Protein AF-A0A498SJW7-F1 (afdb_monomer)

Radius of gyration: 26.34 Å; Cα contacts (8 Å, |Δi|>4): 64; chains: 1; bounding box: 47×48×62 Å

InterPro domains:
  IPR003582 ShKT domain [PF01549] (86-123)
  IPR003582 ShKT domain [PS51670] (87-123)
  IPR003582 ShKT domain [SM00254] (86-123)

Secondary structure (DSSP, 8-state):
---------PPP------SS----HHHHHHHHHHHHHHHHHHHHHHHHHHHHHHHHHHHTTS---S------------EE---TT--EESSTTHHHHHHH-TTHHHHSHHHHHHH-TTTTT--

Solvent-accessible surface area (backbone atoms only — not comparable to full-atom values): 7928 Å² total; per-residue (Å²): 141,82,86,81,86,84,80,90,76,88,76,83,90,73,95,70,88,72,95,78,81,78,76,60,79,84,48,51,61,61,53,50,52,55,50,48,56,58,51,49,57,53,51,53,55,50,52,52,52,50,52,55,51,52,52,51,60,65,62,59,77,68,81,86,91,72,80,80,77,74,71,84,68,80,68,74,50,67,52,53,85,82,47,94,87,54,58,44,11,60,45,88,54,35,64,56,48,44,73,76,35,71,64,46,49,72,75,41,44,70,62,31,52,74,36,17,17,41,69,62,65,71,108

Sequence (123 aa):
MIIVFLYFQEPITKYYNWDGFILDERQLIPTATETWAGIRVVADAVIERAHRKIARINGTNRISKIPARRDTVKQQYRFGNGSTGSCYDLRHACKRWVQEKESICQTVPIFMREQCAYSCGHC

Structure (mmCIF, N/CA/C/O backbone):
data_AF-A0A498SJW7-F1
#
_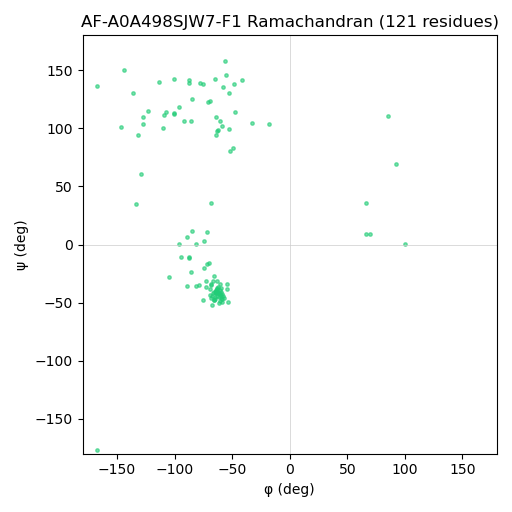entry.id   AF-A0A498SJW7-F1
#
loop_
_atom_site.group_PDB
_atom_site.id
_atom_site.type_symbol
_atom_site.label_atom_id
_atom_site.label_alt_id
_atom_site.label_comp_id
_atom_site.label_asym_id
_atom_site.label_entity_id
_atom_site.label_seq_id
_atom_site.pdbx_PDB_ins_code
_atom_site.Cartn_x
_atom_site.Cartn_y
_atom_site.Cartn_z
_atom_site.occupancy
_atom_site.B_iso_or_equiv
_atom_site.auth_seq_id
_atom_site.auth_comp_id
_atom_site.auth_asym_id
_atom_site.auth_atom_id
_atom_site.pdbx_PDB_model_num
ATOM 1 N N . MET A 1 1 ? -12.670 4.388 -28.599 1.00 44.62 1 MET A N 1
ATOM 2 C CA . MET A 1 1 ? -12.484 2.940 -28.381 1.00 44.62 1 MET A CA 1
ATOM 3 C C . MET A 1 1 ? -11.312 2.516 -29.242 1.00 44.62 1 MET A C 1
ATOM 5 O O . MET A 1 1 ? -11.459 2.498 -30.454 1.00 44.62 1 MET A O 1
ATOM 9 N N . ILE A 1 2 ? -10.135 2.315 -28.653 1.00 34.88 2 ILE A N 1
ATOM 10 C CA . ILE A 1 2 ? -8.959 1.845 -29.391 1.00 34.88 2 ILE A CA 1
ATOM 11 C C . ILE A 1 2 ? -8.442 0.632 -28.631 1.00 34.88 2 ILE A C 1
ATOM 13 O O . ILE A 1 2 ? -7.982 0.750 -27.499 1.00 34.88 2 ILE A O 1
ATOM 17 N N . ILE A 1 3 ? -8.619 -0.533 -29.244 1.00 48.44 3 ILE A N 1
ATOM 18 C CA . ILE A 1 3 ? -8.016 -1.789 -28.814 1.00 48.44 3 ILE A CA 1
ATOM 19 C C . ILE A 1 3 ? -6.629 -1.815 -29.450 1.00 48.44 3 ILE A C 1
ATOM 21 O O . ILE A 1 3 ? -6.515 -1.662 -30.665 1.00 48.44 3 ILE A O 1
ATOM 25 N N . VAL A 1 4 ? -5.585 -1.988 -28.643 1.00 39.25 4 VAL A N 1
ATOM 26 C CA . VAL A 1 4 ? -4.221 -2.170 -29.147 1.00 39.25 4 VAL A CA 1
ATOM 27 C C . VAL A 1 4 ? -3.897 -3.658 -29.089 1.00 39.25 4 VAL A C 1
ATOM 29 O O . VAL A 1 4 ? -3.808 -4.241 -28.011 1.00 39.25 4 VAL A O 1
ATOM 32 N N . PHE A 1 5 ? -3.760 -4.271 -30.264 1.00 49.28 5 PHE A N 1
ATOM 33 C CA . PHE A 1 5 ? -3.224 -5.619 -30.414 1.00 49.28 5 PHE A CA 1
ATOM 34 C C . PHE A 1 5 ? -1.721 -5.598 -30.115 1.00 49.28 5 PHE A C 1
ATOM 36 O O . PHE A 1 5 ? -0.967 -4.875 -30.763 1.00 49.28 5 PHE A O 1
ATOM 43 N N . LEU A 1 6 ? -1.292 -6.400 -29.141 1.00 51.09 6 LEU A N 1
ATOM 44 C CA . LEU A 1 6 ? 0.117 -6.649 -28.843 1.00 51.09 6 LEU A CA 1
ATOM 45 C C . LEU A 1 6 ? 0.571 -7.880 -29.630 1.00 51.09 6 LEU A C 1
ATOM 47 O O . LEU A 1 6 ? 0.207 -9.002 -29.289 1.00 51.09 6 LEU A O 1
ATOM 51 N N . TYR A 1 7 ? 1.364 -7.665 -30.679 1.00 58.22 7 TYR A N 1
ATOM 52 C CA . TYR A 1 7 ? 2.138 -8.727 -31.319 1.00 58.22 7 TYR A CA 1
ATOM 53 C C . TYR A 1 7 ? 3.557 -8.706 -30.750 1.00 58.22 7 TYR A C 1
ATOM 55 O O . TYR A 1 7 ? 4.261 -7.702 -30.850 1.00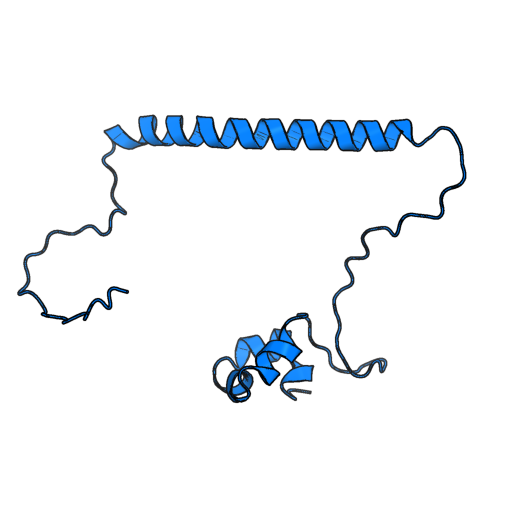 58.22 7 TYR A O 1
ATOM 63 N N . PHE A 1 8 ? 3.947 -9.809 -30.112 1.00 47.28 8 PHE A N 1
ATOM 64 C CA . PHE A 1 8 ? 5.274 -10.001 -29.538 1.00 47.28 8 PHE A CA 1
ATOM 65 C C . PHE A 1 8 ? 6.203 -10.538 -30.630 1.00 47.28 8 PHE A C 1
ATOM 67 O O . PHE A 1 8 ? 6.080 -11.692 -31.034 1.00 47.28 8 PHE A O 1
ATOM 74 N N . GLN A 1 9 ? 7.098 -9.691 -31.135 1.00 57.69 9 GLN A N 1
ATOM 75 C CA . GLN A 1 9 ? 8.164 -10.101 -32.044 1.00 57.69 9 GLN A CA 1
ATOM 76 C C . GLN A 1 9 ? 9.487 -10.001 -31.282 1.00 57.69 9 GLN A C 1
ATOM 78 O O . GLN A 1 9 ? 9.912 -8.900 -30.934 1.00 57.69 9 GLN A O 1
ATOM 83 N N . GLU A 1 10 ? 10.121 -11.138 -30.996 1.00 59.94 10 GLU A N 1
ATOM 84 C CA . GLU A 1 10 ? 11.416 -11.184 -30.309 1.00 59.94 10 GLU A CA 1
ATOM 85 C C . GLU A 1 10 ? 12.532 -10.635 -31.212 1.00 59.94 10 GLU A C 1
ATOM 87 O O . GLU A 1 10 ? 12.731 -11.146 -32.320 1.00 59.94 10 GLU A O 1
ATOM 92 N N . PRO A 1 11 ? 13.286 -9.608 -30.777 1.00 53.50 11 PRO A N 1
ATOM 93 C CA . PRO A 1 11 ? 14.430 -9.134 -31.528 1.00 53.50 11 PRO A CA 1
ATOM 94 C C . PRO A 1 11 ? 15.708 -9.897 -31.161 1.00 53.50 11 PRO A C 1
ATOM 96 O O . PRO A 1 11 ? 16.027 -10.153 -30.001 1.00 53.50 11 PRO A O 1
ATOM 99 N N . ILE A 1 12 ? 16.469 -10.191 -32.212 1.00 57.94 12 ILE A N 1
ATOM 100 C CA . ILE A 1 12 ? 17.834 -10.715 -32.208 1.00 57.94 12 ILE A CA 1
ATOM 101 C C . ILE A 1 12 ? 18.728 -9.826 -31.328 1.00 57.94 12 ILE A C 1
ATOM 103 O O . ILE A 1 12 ? 18.748 -8.601 -31.454 1.00 57.94 12 ILE A O 1
ATOM 107 N N . THR A 1 13 ? 19.476 -10.468 -30.437 1.00 51.75 13 THR A N 1
ATOM 108 C CA . THR A 1 13 ? 20.335 -9.882 -29.401 1.00 51.75 13 THR A CA 1
ATOM 109 C C . THR A 1 13 ? 21.253 -8.755 -29.899 1.00 51.75 13 THR A C 1
ATOM 111 O O . THR A 1 13 ? 22.231 -9.007 -30.607 1.00 51.75 13 THR A O 1
ATOM 114 N N . LYS A 1 14 ? 21.026 -7.526 -29.417 1.00 45.44 14 LYS A N 1
ATOM 115 C CA . LYS A 1 14 ? 22.081 -6.519 -29.217 1.00 45.44 14 LYS A CA 1
ATOM 116 C C . LYS A 1 14 ? 22.000 -6.005 -27.784 1.00 45.44 14 LYS A C 1
ATOM 118 O O . LYS A 1 14 ? 21.111 -5.238 -27.435 1.00 45.44 14 LYS A O 1
ATOM 123 N N . TYR A 1 15 ? 22.925 -6.487 -26.962 1.00 52.75 15 TYR A N 1
ATOM 124 C CA . TYR A 1 15 ? 23.112 -6.090 -25.573 1.00 52.75 15 TYR A CA 1
ATOM 125 C C . TYR A 1 15 ? 23.387 -4.581 -25.462 1.00 52.75 15 TYR A C 1
ATOM 127 O O . TYR A 1 15 ? 24.515 -4.137 -25.659 1.00 52.75 15 TYR A O 1
ATOM 135 N N . TYR A 1 16 ? 22.362 -3.820 -25.084 1.00 52.06 16 TYR A N 1
ATOM 136 C CA . TY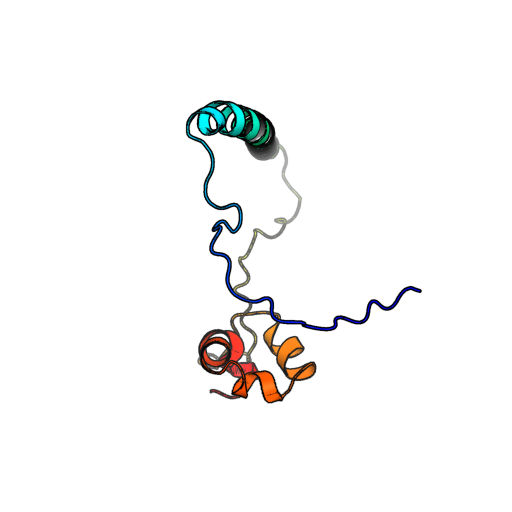R A 1 16 ? 22.488 -2.554 -24.368 1.00 52.06 16 TYR A CA 1
ATOM 137 C C . TYR A 1 16 ? 21.501 -2.618 -23.198 1.00 52.06 16 TYR A C 1
ATOM 139 O O . TYR A 1 16 ? 20.314 -2.351 -23.359 1.00 52.06 16 TYR A O 1
ATOM 147 N N . ASN A 1 17 ? 21.997 -3.040 -22.030 1.00 53.03 17 ASN A N 1
ATOM 148 C CA . ASN A 1 17 ? 21.348 -2.786 -20.736 1.00 53.03 17 ASN A CA 1
ATOM 149 C C . ASN A 1 17 ? 21.002 -1.274 -20.687 1.00 53.03 17 ASN A C 1
ATOM 151 O O . ASN A 1 17 ? 21.770 -0.479 -21.226 1.00 53.03 17 ASN A O 1
ATOM 155 N N . TRP A 1 18 ? 19.846 -0.806 -20.202 1.00 54.50 18 TRP A N 1
ATOM 156 C CA . TRP A 1 18 ? 19.441 -0.769 -18.794 1.00 54.50 18 TRP A CA 1
ATOM 157 C C . TRP A 1 18 ? 17.937 -0.462 -18.650 1.00 54.50 18 TRP A C 1
ATOM 159 O O . TRP A 1 18 ? 17.447 0.499 -19.239 1.00 54.50 18 TRP A O 1
ATOM 169 N N . ASP A 1 19 ? 17.247 -1.184 -17.767 1.00 56.72 19 ASP A N 1
ATOM 170 C CA . ASP A 1 19 ? 15.858 -0.957 -17.319 1.00 56.72 19 ASP A CA 1
ATOM 171 C C . ASP A 1 19 ? 15.677 0.327 -16.464 1.00 56.72 19 ASP A C 1
ATOM 173 O O . ASP A 1 19 ? 14.919 0.351 -15.499 1.00 56.72 19 ASP A O 1
ATOM 177 N N . GLY A 1 20 ? 16.410 1.410 -16.751 1.00 59.44 20 GLY A N 1
ATOM 178 C CA . GLY A 1 20 ? 16.288 2.683 -16.022 1.00 59.44 20 GLY A CA 1
ATOM 179 C C . GLY A 1 20 ? 16.811 2.680 -14.575 1.00 59.44 20 GLY A C 1
ATOM 180 O O . GLY A 1 20 ? 16.608 3.654 -13.858 1.00 59.44 20 GLY A O 1
ATOM 181 N N . PHE A 1 21 ? 17.498 1.618 -14.138 1.00 60.59 21 PHE A N 1
ATOM 182 C CA . PHE A 1 21 ? 18.057 1.504 -12.780 1.00 60.59 21 PHE A CA 1
ATOM 183 C C . PHE A 1 21 ? 19.465 2.097 -12.606 1.00 60.59 21 PHE A C 1
ATOM 185 O O . PHE A 1 21 ? 19.918 2.229 -11.470 1.00 60.59 21 PHE A O 1
ATOM 192 N N . ILE A 1 22 ? 20.169 2.451 -13.688 1.00 66.75 22 ILE A N 1
ATOM 193 C CA . ILE A 1 22 ? 21.496 3.081 -13.600 1.00 66.75 22 ILE A CA 1
ATOM 194 C C . ILE A 1 22 ? 21.409 4.551 -13.984 1.00 66.75 22 ILE A C 1
ATOM 196 O O . ILE A 1 22 ? 21.140 4.890 -15.134 1.00 66.75 22 ILE A O 1
ATOM 200 N N . LEU A 1 23 ? 21.664 5.400 -12.990 1.00 64.88 23 LEU A N 1
ATOM 201 C CA . LEU A 1 23 ? 21.763 6.848 -13.113 1.00 64.88 23 LEU A CA 1
ATOM 202 C C . LEU A 1 23 ? 23.245 7.261 -13.164 1.00 64.88 23 LEU A C 1
ATOM 204 O O . LEU A 1 23 ? 24.072 6.675 -12.465 1.00 64.88 23 LEU A O 1
ATOM 208 N N . ASP A 1 24 ? 23.579 8.265 -13.976 1.00 70.88 24 ASP A N 1
ATOM 209 C CA . ASP A 1 24 ? 24.929 8.846 -14.026 1.00 70.88 24 ASP A CA 1
ATOM 210 C C . ASP A 1 24 ? 25.270 9.535 -12.689 1.00 70.88 24 ASP A C 1
ATOM 212 O O . ASP A 1 24 ? 24.417 10.184 -12.079 1.00 70.88 24 ASP A O 1
ATOM 216 N N . GLU A 1 25 ? 26.522 9.431 -12.234 1.00 76.19 25 GLU A N 1
ATOM 217 C CA . GLU A 1 25 ? 26.985 9.999 -10.958 1.00 76.19 25 GLU A CA 1
ATOM 218 C C . GLU A 1 25 ? 26.689 11.506 -10.840 1.00 76.19 25 GLU A C 1
ATOM 220 O O . GLU A 1 25 ? 26.332 12.004 -9.770 1.00 76.19 25 GLU A O 1
ATOM 225 N N . ARG A 1 26 ? 26.735 12.241 -11.959 1.00 78.62 26 ARG A N 1
ATOM 226 C CA . ARG A 1 26 ? 26.467 13.689 -12.009 1.00 78.62 26 ARG A CA 1
ATOM 227 C C . ARG A 1 26 ? 24.994 14.038 -11.809 1.00 78.62 26 ARG A C 1
ATOM 229 O O . ARG A 1 26 ? 24.671 15.193 -11.537 1.00 78.62 26 ARG A O 1
ATOM 236 N N . GLN A 1 27 ? 24.102 13.063 -11.954 1.00 78.81 27 GLN A N 1
ATOM 237 C CA . GLN A 1 27 ? 22.659 13.241 -11.820 1.00 78.81 27 GLN A CA 1
ATOM 238 C C . GLN A 1 27 ? 22.155 12.915 -10.406 1.00 78.81 27 GLN A C 1
ATOM 240 O O . GLN A 1 27 ? 21.044 13.298 -10.054 1.00 78.81 27 GLN A O 1
ATOM 245 N N . LEU A 1 28 ? 22.980 12.310 -9.546 1.00 82.75 28 LEU A N 1
ATOM 246 C CA . LEU A 1 28 ? 22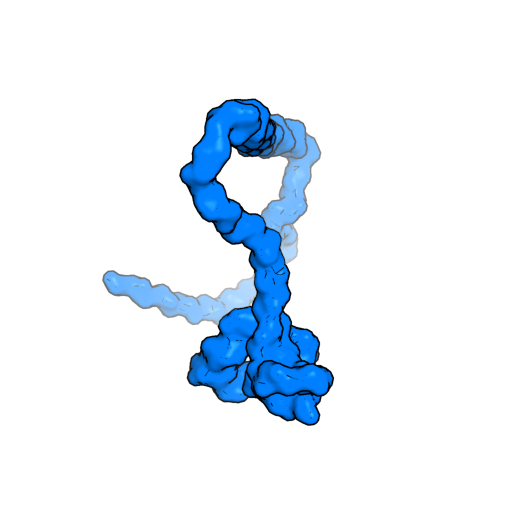.584 11.957 -8.179 1.00 82.75 28 LEU A CA 1
ATOM 247 C C . LEU A 1 28 ? 22.200 13.184 -7.342 1.00 82.75 28 LEU A C 1
ATOM 249 O O . LEU A 1 28 ? 21.129 13.218 -6.740 1.00 82.75 28 LEU A O 1
ATOM 253 N N . ILE A 1 29 ? 23.050 14.212 -7.322 1.00 91.81 29 ILE A N 1
ATOM 254 C CA . ILE A 1 29 ? 22.825 15.431 -6.532 1.00 91.81 29 ILE A CA 1
ATOM 255 C C . ILE A 1 29 ? 21.611 16.250 -7.009 1.00 91.81 29 ILE A C 1
ATOM 257 O O . ILE A 1 29 ? 20.793 16.613 -6.156 1.00 91.81 29 ILE A O 1
ATOM 261 N N . PRO A 1 30 ? 21.423 16.546 -8.314 1.00 87.62 30 PRO A N 1
ATOM 262 C CA . PRO A 1 30 ? 20.232 17.272 -8.760 1.00 87.62 30 PRO A CA 1
ATOM 263 C C . PRO A 1 30 ? 18.939 16.481 -8.510 1.00 87.62 30 PRO A C 1
ATOM 265 O O . PRO A 1 30 ? 17.975 17.059 -8.010 1.00 87.62 30 PRO A O 1
ATOM 268 N N . THR A 1 31 ? 18.928 15.161 -8.728 1.00 88.69 31 THR A N 1
ATOM 269 C CA . THR A 1 31 ? 17.759 14.314 -8.427 1.00 88.69 31 THR A CA 1
ATOM 270 C C . THR A 1 31 ? 17.464 14.248 -6.928 1.00 88.69 31 THR A C 1
ATOM 272 O O . THR A 1 31 ? 16.306 14.342 -6.512 1.00 88.69 31 THR A O 1
ATOM 275 N N . ALA A 1 32 ? 18.498 14.146 -6.088 1.00 91.94 32 ALA A N 1
ATOM 276 C CA . ALA A 1 32 ? 18.337 14.195 -4.637 1.00 91.94 32 ALA A CA 1
ATOM 277 C C . ALA A 1 32 ? 17.792 15.555 -4.174 1.00 91.94 32 ALA A C 1
ATOM 279 O O . ALA A 1 32 ? 16.930 15.603 -3.300 1.00 91.94 32 ALA A O 1
ATOM 280 N N . THR A 1 33 ? 18.248 16.653 -4.783 1.00 94.75 33 THR A N 1
ATOM 281 C CA . THR A 1 33 ? 17.787 18.015 -4.470 1.00 94.75 33 THR A CA 1
ATOM 282 C C . THR A 1 33 ? 16.313 18.205 -4.823 1.00 94.75 33 THR A C 1
ATOM 284 O O . THR A 1 33 ? 15.546 18.724 -4.012 1.00 94.75 33 THR A O 1
ATOM 287 N N . GLU A 1 34 ? 15.900 17.736 -6.001 1.00 94.62 34 GLU A N 1
ATOM 288 C CA . GLU A 1 34 ? 14.499 17.746 -6.429 1.00 94.62 34 GLU A CA 1
ATOM 289 C C . GLU A 1 34 ? 13.619 16.921 -5.477 1.00 94.62 34 GLU A C 1
ATOM 291 O O . GLU A 1 34 ? 12.608 17.404 -4.960 1.00 94.62 34 GLU A O 1
ATOM 296 N N . THR A 1 35 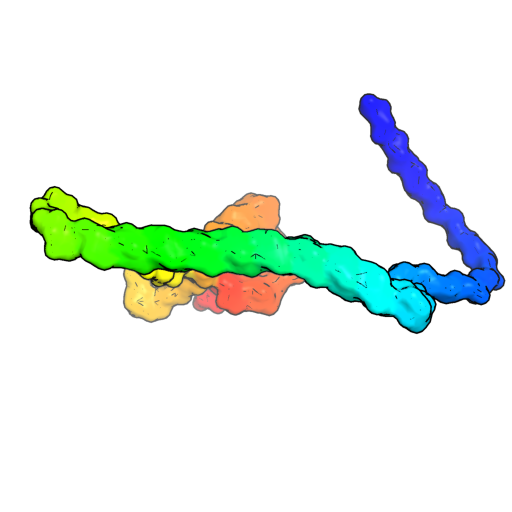? 14.055 15.699 -5.164 1.00 94.44 35 THR A N 1
ATOM 297 C CA . THR A 1 35 ? 13.343 14.796 -4.251 1.00 94.44 35 THR A CA 1
ATOM 298 C C . THR A 1 35 ? 13.223 15.405 -2.853 1.00 94.44 35 THR A C 1
ATOM 300 O O . THR A 1 35 ? 12.161 15.348 -2.227 1.00 94.44 35 THR A O 1
ATOM 303 N N . TRP A 1 36 ? 14.292 16.036 -2.362 1.00 95.31 36 TRP A N 1
ATOM 304 C CA . TRP A 1 36 ? 14.312 16.685 -1.056 1.00 95.31 36 TRP A CA 1
ATOM 305 C C . TRP A 1 36 ? 13.321 17.847 -0.971 1.00 95.31 36 TRP A C 1
ATOM 307 O O . TRP A 1 36 ? 12.644 17.996 0.048 1.00 95.31 36 TRP A O 1
ATOM 317 N N . ALA A 1 37 ? 13.169 18.628 -2.044 1.00 95.06 37 ALA A N 1
ATOM 318 C CA . ALA A 1 37 ? 12.166 19.686 -2.097 1.00 95.06 37 ALA A CA 1
ATOM 319 C C . ALA A 1 37 ? 10.740 19.125 -1.943 1.00 95.06 37 ALA A C 1
ATOM 321 O O . ALA A 1 37 ? 9.952 19.663 -1.164 1.00 95.06 37 ALA A O 1
ATOM 322 N N . GLY A 1 38 ? 10.429 18.007 -2.607 1.00 94.12 38 GLY A N 1
ATOM 323 C CA . GLY A 1 38 ? 9.136 17.331 -2.469 1.00 94.12 38 GLY A CA 1
ATOM 324 C C . GLY A 1 38 ? 8.891 16.777 -1.060 1.00 94.12 38 GLY A C 1
ATOM 325 O O . GLY A 1 38 ? 7.832 17.007 -0.471 1.00 94.12 38 GLY A O 1
ATOM 326 N N . ILE A 1 39 ? 9.883 16.091 -0.483 1.00 96.81 39 ILE A N 1
ATOM 327 C CA . ILE A 1 39 ? 9.790 15.515 0.870 1.00 96.81 39 ILE A CA 1
ATOM 328 C C . ILE A 1 39 ? 9.593 16.608 1.921 1.00 96.81 39 ILE A C 1
ATOM 330 O O . ILE A 1 39 ? 8.773 16.444 2.827 1.00 96.81 39 ILE A O 1
ATOM 334 N N . ARG A 1 40 ? 10.303 17.734 1.792 1.00 96.06 40 ARG A N 1
ATOM 335 C CA . ARG A 1 40 ? 10.214 18.858 2.728 1.00 96.06 40 ARG A CA 1
ATOM 336 C C . ARG A 1 40 ? 8.786 19.387 2.862 1.00 96.06 40 ARG A C 1
ATOM 338 O O . ARG A 1 40 ? 8.303 19.536 3.979 1.00 96.06 40 ARG A O 1
ATOM 345 N N . VAL A 1 41 ? 8.081 19.578 1.746 1.00 96.62 41 VAL A N 1
ATOM 346 C CA . VAL A 1 41 ? 6.686 20.060 1.744 1.00 96.62 41 VAL A CA 1
ATOM 347 C C . VAL A 1 41 ? 5.766 19.119 2.526 1.00 96.62 41 VAL A C 1
ATOM 349 O O . VAL A 1 41 ? 4.920 19.559 3.306 1.00 96.62 41 VAL A O 1
ATOM 352 N N . VAL A 1 42 ? 5.937 17.808 2.341 1.00 96.31 42 VAL A N 1
ATOM 353 C CA . VAL A 1 42 ? 5.134 16.803 3.048 1.00 96.31 42 VAL A CA 1
ATOM 354 C C . VAL A 1 42 ? 5.479 16.781 4.536 1.00 96.31 42 VAL A C 1
ATOM 356 O O . VAL A 1 42 ? 4.574 16.735 5.371 1.00 96.31 42 VAL A O 1
ATOM 359 N N . ALA A 1 43 ? 6.768 16.832 4.876 1.00 96.44 43 ALA A N 1
ATOM 360 C CA . ALA A 1 43 ? 7.233 16.848 6.258 1.00 96.44 43 ALA A CA 1
ATOM 361 C C . ALA A 1 43 ? 6.668 18.053 7.025 1.00 96.44 43 ALA A C 1
ATOM 363 O O . ALA A 1 43 ? 6.086 17.870 8.098 1.00 96.44 43 ALA A O 1
ATOM 364 N N . ASP A 1 44 ? 6.738 19.249 6.437 1.00 96.44 44 ASP A N 1
ATOM 365 C CA . ASP A 1 44 ? 6.194 20.478 7.021 1.00 96.44 44 ASP A CA 1
ATOM 366 C C . ASP A 1 44 ? 4.676 20.349 7.256 1.00 96.44 44 ASP A C 1
ATOM 368 O O . ASP A 1 44 ? 4.181 20.584 8.364 1.00 96.44 44 ASP A O 1
ATOM 372 N N . ALA A 1 45 ? 3.925 19.845 6.269 1.00 94.94 45 ALA A N 1
ATOM 373 C CA . ALA A 1 45 ? 2.480 19.636 6.395 1.00 94.94 45 ALA A CA 1
ATOM 374 C C . ALA A 1 45 ? 2.099 18.627 7.503 1.00 94.94 45 ALA A C 1
ATOM 376 O O . ALA A 1 45 ? 1.084 18.799 8.198 1.00 94.94 45 ALA A O 1
ATOM 377 N N . VAL A 1 46 ? 2.895 17.567 7.686 1.00 96.25 46 VAL A N 1
ATOM 378 C CA . VAL A 1 46 ? 2.698 16.564 8.746 1.00 96.25 46 VAL A CA 1
ATOM 379 C C . VAL A 1 46 ? 2.970 17.165 10.123 1.00 96.25 46 VAL A C 1
ATOM 381 O O . VAL A 1 46 ? 2.147 16.989 11.029 1.00 96.25 46 VAL A O 1
ATOM 384 N N . ILE A 1 47 ? 4.074 17.902 10.274 1.00 95.75 47 ILE A N 1
ATOM 385 C CA . ILE A 1 47 ? 4.451 18.580 11.522 1.00 95.75 47 ILE A CA 1
ATOM 386 C C . ILE A 1 47 ? 3.355 19.566 11.934 1.00 95.75 47 ILE A C 1
ATOM 388 O O . ILE A 1 47 ? 2.840 19.499 13.054 1.00 95.75 47 ILE A O 1
ATOM 392 N N . GLU A 1 48 ? 2.892 20.416 11.018 1.00 93.88 48 GLU A N 1
ATOM 393 C CA . GLU A 1 48 ? 1.800 21.344 11.308 1.00 93.88 48 GLU A CA 1
ATOM 394 C C . GLU A 1 48 ? 0.507 20.630 11.720 1.00 93.88 48 GLU A C 1
ATOM 396 O O . GLU A 1 48 ? -0.205 21.058 12.635 1.00 93.88 48 GLU A O 1
ATOM 401 N N . ARG A 1 49 ? 0.166 19.523 11.049 1.00 91.44 49 ARG A N 1
ATOM 402 C CA . ARG A 1 49 ? -1.014 18.726 11.400 1.00 91.44 49 ARG A CA 1
ATOM 403 C C . ARG A 1 49 ? -0.885 18.137 12.804 1.00 91.44 49 ARG A C 1
ATOM 405 O O . ARG A 1 49 ? -1.888 18.093 13.523 1.00 91.44 49 ARG A O 1
ATOM 412 N N . ALA A 1 50 ? 0.313 17.715 13.201 1.00 92.31 50 ALA A N 1
ATOM 413 C CA . ALA A 1 50 ? 0.590 17.224 14.543 1.00 92.31 50 ALA A CA 1
ATOM 414 C C . ALA A 1 50 ? 0.431 18.336 15.592 1.00 92.31 50 ALA A C 1
ATOM 416 O O . ALA A 1 50 ? -0.313 18.146 16.557 1.00 92.31 50 ALA A O 1
ATOM 417 N N . HIS A 1 51 ? 1.003 19.523 15.364 1.00 92.38 51 HIS A N 1
ATOM 418 C CA . HIS A 1 51 ? 0.826 20.674 16.257 1.00 92.38 51 HIS A CA 1
ATOM 419 C C . HIS A 1 51 ? -0.645 21.080 16.398 1.00 92.38 51 HIS A C 1
ATOM 421 O O . HIS A 1 51 ? -1.130 21.253 17.517 1.00 92.38 51 HIS A O 1
ATOM 427 N N . ARG A 1 52 ? -1.401 21.138 15.292 1.00 86.94 52 ARG A N 1
ATOM 428 C CA . ARG A 1 52 ? -2.852 21.405 15.321 1.00 86.94 52 ARG A CA 1
ATOM 429 C C . ARG A 1 52 ? -3.621 20.355 16.126 1.00 86.94 52 ARG A C 1
ATOM 431 O O . ARG A 1 52 ? -4.582 20.692 16.815 1.00 86.94 52 ARG A O 1
ATOM 438 N N . LYS A 1 53 ? -3.221 19.081 16.056 1.00 88.88 53 LYS A N 1
ATOM 439 C CA . LYS A 1 53 ? -3.835 17.999 16.841 1.00 88.88 53 LYS A CA 1
ATOM 440 C C . LYS A 1 53 ? -3.554 18.168 18.337 1.00 88.88 53 LYS A C 1
ATOM 442 O O . LYS A 1 53 ? -4.488 18.059 19.123 1.00 88.88 53 LYS A O 1
ATOM 447 N N . ILE A 1 54 ? -2.314 18.485 18.714 1.00 84.25 54 ILE A N 1
ATOM 448 C CA . ILE A 1 54 ? -1.921 18.741 20.110 1.00 84.25 54 ILE A CA 1
ATOM 449 C C . ILE A 1 54 ? -2.654 19.971 20.665 1.00 84.25 54 ILE A C 1
ATOM 451 O O . ILE A 1 54 ? -3.228 19.906 21.747 1.00 84.25 54 ILE A O 1
ATOM 455 N N . ALA A 1 55 ? -2.732 21.063 19.898 1.00 80.81 55 ALA A N 1
ATOM 456 C CA . ALA A 1 55 ? -3.466 22.266 20.294 1.00 80.81 55 ALA A CA 1
AT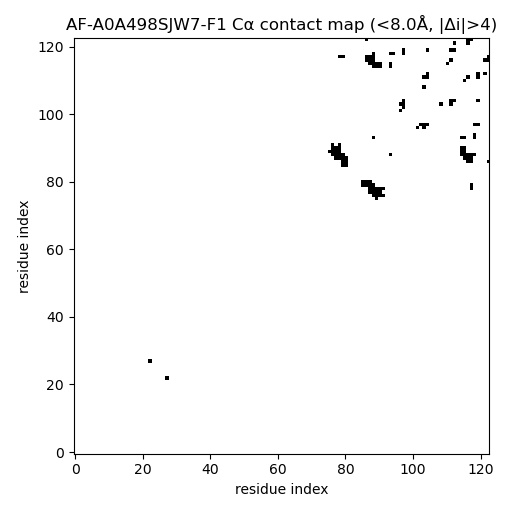OM 457 C C . ALA A 1 55 ? -4.963 21.991 20.522 1.00 80.81 55 ALA A C 1
ATOM 459 O O . ALA A 1 55 ? -5.543 22.485 21.486 1.00 80.81 55 ALA A O 1
ATOM 460 N N . ARG A 1 56 ? -5.585 21.152 19.681 1.00 74.06 56 ARG A N 1
ATOM 461 C CA . ARG A 1 56 ? -6.978 20.714 19.875 1.00 74.06 56 ARG A CA 1
ATOM 462 C C . ARG A 1 56 ? -7.158 19.895 21.152 1.00 74.06 56 ARG A C 1
ATOM 464 O O . ARG A 1 56 ? -8.132 20.125 21.853 1.00 74.06 56 ARG A O 1
ATOM 471 N N . ILE A 1 57 ? -6.228 18.992 21.465 1.00 75.56 57 ILE A N 1
ATOM 472 C CA . ILE A 1 57 ? -6.262 18.185 22.697 1.00 75.56 57 ILE A CA 1
ATOM 473 C C . ILE A 1 57 ? -6.128 19.082 23.941 1.00 75.56 57 ILE A C 1
ATOM 475 O O . ILE A 1 57 ? -6.866 18.916 24.910 1.00 75.56 57 ILE A O 1
ATOM 479 N N . ASN A 1 58 ? -5.249 20.085 23.895 1.00 69.81 58 ASN A N 1
ATOM 480 C CA . ASN A 1 58 ? -5.054 21.016 25.009 1.00 69.81 58 ASN A CA 1
ATOM 481 C C . ASN A 1 58 ? -6.229 22.002 25.174 1.00 69.81 58 ASN A C 1
ATOM 483 O O . ASN A 1 58 ? -6.553 22.388 26.296 1.00 69.81 58 ASN A O 1
ATOM 487 N N . GLY A 1 59 ? -6.900 22.381 24.079 1.00 59.81 59 GLY A N 1
ATOM 488 C CA . GLY A 1 59 ? -8.080 23.255 24.089 1.00 59.81 59 GLY A CA 1
ATOM 489 C C . GLY A 1 59 ? -9.371 22.583 24.576 1.00 59.81 59 GLY A C 1
ATOM 490 O O . GLY A 1 59 ? -10.281 23.273 25.025 1.00 59.81 59 GLY A O 1
ATOM 491 N N . THR A 1 60 ? -9.452 21.249 24.548 1.00 59.06 60 THR A N 1
ATOM 492 C CA . THR A 1 60 ? -10.625 20.485 25.016 1.00 59.06 60 THR A CA 1
ATOM 493 C C . THR A 1 60 ? -10.688 20.267 26.533 1.00 59.06 60 THR A C 1
ATOM 495 O O . THR A 1 60 ? -11.646 19.674 27.015 1.00 59.06 60 THR A O 1
ATOM 498 N N . ASN A 1 61 ? -9.721 20.776 27.308 1.00 58.91 61 ASN A N 1
ATOM 499 C CA . ASN A 1 61 ? -9.713 20.663 28.775 1.00 58.91 61 ASN A CA 1
ATOM 500 C C . ASN A 1 61 ? -10.529 21.745 29.515 1.00 58.91 61 ASN A C 1
ATOM 502 O O . ASN A 1 61 ? -10.440 21.852 30.738 1.00 58.91 61 ASN A O 1
ATOM 506 N N . ARG A 1 62 ? -11.358 22.539 28.822 1.00 58.47 62 ARG A N 1
ATOM 507 C CA . ARG A 1 62 ? -12.368 23.390 29.470 1.00 58.47 62 ARG A CA 1
ATOM 508 C C . ARG A 1 62 ? -13.762 23.062 28.931 1.00 58.47 62 ARG A C 1
ATOM 510 O O . ARG A 1 62 ? -14.066 23.337 27.779 1.00 58.47 62 ARG A O 1
ATOM 517 N N . ILE A 1 63 ? -14.590 22.550 29.841 1.00 56.78 63 ILE A N 1
ATOM 518 C CA . ILE A 1 63 ? -16.021 22.224 29.741 1.00 56.78 63 ILE A CA 1
ATOM 519 C C . ILE A 1 63 ? -16.374 20.835 29.170 1.00 56.78 63 ILE A C 1
ATOM 521 O O . ILE A 1 63 ? -16.243 20.505 27.997 1.00 56.78 63 ILE A O 1
ATOM 525 N N . SER A 1 64 ? -16.879 20.049 30.117 1.00 63.81 64 SER A N 1
ATOM 526 C CA . SER A 1 64 ? -17.537 18.753 30.090 1.00 63.81 64 SER A CA 1
ATOM 527 C C . SER A 1 64 ? -18.788 18.673 29.198 1.00 63.81 64 SER A C 1
ATOM 529 O O . SER A 1 64 ? -19.491 19.657 28.994 1.00 63.81 64 SER A O 1
ATOM 531 N N . LYS A 1 65 ? -19.107 17.422 28.814 1.00 55.50 65 LYS A N 1
ATOM 532 C CA . LYS A 1 65 ? -20.322 16.899 28.143 1.00 55.50 65 LYS A CA 1
ATOM 533 C C . LYS A 1 65 ? -20.301 16.821 26.610 1.00 55.50 65 LYS A C 1
ATOM 535 O O . LYS A 1 65 ? -21.112 17.440 25.936 1.00 55.50 65 LYS A O 1
ATOM 540 N N . ILE A 1 66 ? -19.487 15.914 26.075 1.00 58.41 66 ILE A N 1
ATOM 541 C CA . ILE A 1 66 ? -19.814 15.155 24.857 1.00 58.41 66 ILE A CA 1
ATOM 542 C C . ILE A 1 66 ? -19.416 13.698 25.154 1.00 58.41 66 ILE A C 1
ATOM 544 O O . ILE A 1 66 ? -18.313 13.499 25.671 1.00 58.41 66 ILE A O 1
ATOM 548 N N . PRO A 1 67 ? -20.275 12.681 24.923 1.00 44.94 67 PRO A N 1
ATOM 549 C CA . PRO A 1 67 ? -19.906 11.298 25.194 1.00 44.94 67 PRO A CA 1
ATOM 550 C C . PRO A 1 67 ? -18.658 10.957 24.389 1.00 44.94 67 PRO A C 1
ATOM 552 O O . PRO A 1 67 ? -18.554 11.331 23.220 1.00 44.94 67 PRO A O 1
ATOM 555 N N . ALA A 1 68 ? -17.723 10.285 25.061 1.00 45.00 68 ALA A N 1
ATOM 556 C CA . ALA A 1 68 ? -16.463 9.800 24.531 1.00 45.00 68 ALA A CA 1
ATOM 557 C C . ALA A 1 68 ? -16.613 9.403 23.058 1.00 45.00 68 ALA A C 1
ATOM 559 O O . ALA A 1 68 ? -17.217 8.380 22.720 1.00 45.00 68 ALA A O 1
ATOM 560 N N . ARG A 1 69 ? -16.099 10.258 22.166 1.00 46.88 69 ARG A N 1
ATOM 561 C CA . ARG A 1 69 ? -15.954 9.934 20.754 1.00 46.88 69 ARG A CA 1
ATOM 562 C C . ARG A 1 69 ? -14.990 8.767 20.723 1.00 46.88 69 ARG A C 1
ATOM 564 O O . ARG A 1 69 ? -13.796 8.999 20.863 1.00 46.88 69 ARG A O 1
ATOM 571 N N . ARG A 1 70 ? -15.568 7.563 20.605 1.00 47.69 70 ARG A N 1
ATOM 572 C CA . ARG A 1 70 ? -14.914 6.258 20.487 1.00 47.69 70 ARG A CA 1
ATOM 573 C C . ARG A 1 70 ? -13.473 6.450 20.063 1.00 47.69 70 ARG A C 1
ATOM 575 O O . ARG A 1 70 ? -13.194 6.750 18.898 1.00 47.69 70 ARG A O 1
ATOM 582 N N . ASP A 1 71 ? -12.602 6.298 21.050 1.00 47.34 71 ASP A N 1
ATOM 583 C CA . ASP A 1 71 ? -11.207 6.022 20.824 1.00 47.34 71 ASP A CA 1
ATOM 584 C C . ASP A 1 71 ? -11.103 5.009 19.697 1.00 47.34 71 ASP A C 1
ATOM 586 O O . ASP A 1 71 ? -11.928 4.100 19.554 1.00 47.34 71 ASP A O 1
ATOM 590 N N . THR A 1 72 ? -10.093 5.221 18.870 1.00 48.97 72 THR A N 1
ATOM 591 C CA . THR A 1 72 ? -9.582 4.278 17.895 1.00 48.97 72 THR A CA 1
ATOM 592 C C . THR A 1 72 ? -9.300 2.945 18.580 1.00 48.97 72 THR A C 1
ATOM 594 O O . THR A 1 72 ? -8.157 2.613 18.891 1.00 48.97 72 THR A O 1
ATOM 597 N N . VAL A 1 73 ? -10.340 2.145 18.792 1.00 47.88 73 VAL A N 1
ATOM 598 C CA . VAL A 1 73 ? -10.198 0.710 18.856 1.00 47.88 73 VAL A CA 1
ATOM 599 C C . VAL A 1 73 ? -9.653 0.397 17.474 1.00 47.88 73 VAL A C 1
ATOM 601 O O . VAL A 1 73 ? -10.358 0.501 16.470 1.00 47.88 73 VAL A O 1
ATOM 604 N N . LYS A 1 74 ? -8.360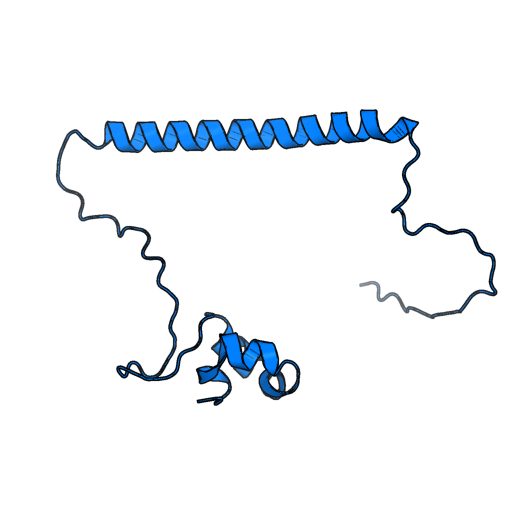 0.068 17.413 1.00 45.94 74 LYS A N 1
ATOM 605 C CA . LYS A 1 74 ? -7.886 -0.956 16.491 1.00 45.94 74 LYS A CA 1
ATOM 606 C C . LYS A 1 74 ? -8.831 -2.133 16.715 1.00 45.94 74 LYS A C 1
ATOM 608 O O . LYS A 1 74 ? -8.554 -2.993 17.545 1.00 45.94 74 LYS A O 1
ATOM 613 N N . GLN A 1 75 ? -10.003 -2.114 16.081 1.00 54.59 75 GLN A N 1
ATOM 614 C CA . GLN A 1 75 ? -10.838 -3.286 15.969 1.00 54.59 75 GLN A CA 1
ATOM 615 C C . GLN A 1 75 ? -9.953 -4.195 15.142 1.00 54.59 75 GLN A C 1
ATOM 617 O O . GLN A 1 75 ? -9.842 -4.031 13.931 1.00 54.59 75 GLN A O 1
ATOM 622 N N . GLN A 1 76 ? -9.195 -5.050 15.830 1.00 58.00 76 GLN A N 1
ATOM 623 C CA . GLN A 1 76 ? -8.644 -6.243 15.230 1.00 58.00 76 GLN A CA 1
ATOM 624 C C . GLN A 1 76 ? -9.863 -6.913 14.627 1.00 58.00 76 GLN A C 1
ATOM 626 O O . GLN A 1 76 ? -10.708 -7.435 15.351 1.00 58.00 76 GLN A O 1
ATOM 631 N N . TYR A 1 77 ? -10.025 -6.715 13.325 1.00 62.88 77 TYR A N 1
ATOM 632 C CA . TYR A 1 77 ? -11.127 -7.247 12.566 1.00 62.88 77 TYR A CA 1
ATOM 633 C C . TYR A 1 77 ? -10.961 -8.761 12.660 1.00 62.88 77 TYR A C 1
ATOM 635 O O . TYR A 1 77 ? -10.082 -9.327 12.023 1.00 62.88 77 TYR A O 1
ATOM 643 N N . ARG A 1 78 ? -11.702 -9.372 13.585 1.00 69.44 78 ARG A N 1
ATOM 644 C CA . ARG A 1 78 ? -11.750 -10.810 13.813 1.00 69.44 78 ARG A CA 1
ATOM 645 C C . ARG A 1 78 ? -13.118 -11.251 13.343 1.00 69.44 78 ARG A C 1
ATOM 647 O O . ARG A 1 78 ? -14.111 -11.015 14.028 1.00 69.44 78 ARG A O 1
ATOM 654 N N . PHE A 1 79 ? -13.169 -11.807 12.142 1.00 69.88 79 PHE A N 1
ATOM 655 C CA . PHE A 1 79 ? -14.404 -12.326 11.570 1.00 69.88 79 PHE A CA 1
ATOM 656 C C . PHE A 1 79 ? -14.410 -13.845 11.735 1.00 69.88 79 PHE A C 1
ATOM 658 O O . PHE A 1 79 ? -13.551 -14.526 11.191 1.00 69.88 79 PHE A O 1
ATOM 665 N N . GLY A 1 80 ? -15.326 -14.360 12.550 1.00 67.88 80 GLY A N 1
ATOM 666 C CA . GLY A 1 80 ? -15.440 -15.778 12.893 1.00 67.88 80 GLY A CA 1
ATOM 667 C C . GLY A 1 80 ? -16.768 -16.052 13.598 1.00 67.88 80 GLY A C 1
ATOM 668 O O . GLY A 1 80 ? -17.571 -15.135 13.776 1.00 67.88 80 GLY A O 1
ATOM 669 N N . ASN A 1 81 ? -16.998 -17.289 14.039 1.00 69.50 81 ASN A N 1
ATOM 670 C CA . ASN A 1 81 ? -18.268 -17.715 14.654 1.00 69.50 81 ASN A CA 1
ATOM 671 C C . ASN A 1 81 ? -18.520 -17.147 16.077 1.00 69.50 81 ASN A C 1
ATOM 673 O O . ASN A 1 81 ? -19.410 -17.593 16.793 1.00 69.50 81 ASN A O 1
ATOM 677 N N . GLY A 1 82 ? -17.712 -16.183 16.535 1.00 62.50 82 GLY A N 1
ATOM 678 C CA . GLY A 1 82 ? -17.904 -15.490 17.815 1.00 62.50 82 GLY A CA 1
ATOM 679 C C . GLY A 1 82 ? -17.731 -16.359 19.067 1.00 62.50 82 GLY A C 1
ATOM 680 O O . GLY A 1 82 ? -18.033 -15.895 20.163 1.00 62.50 82 GLY A O 1
ATOM 681 N N . SER A 1 83 ? -17.248 -17.598 18.937 1.00 62.62 83 SER A N 1
ATOM 682 C CA . SER A 1 83 ? -17.025 -18.497 20.072 1.00 62.62 83 SER A CA 1
ATOM 683 C C . SER A 1 83 ? -15.630 -18.271 20.665 1.00 62.62 83 SER A C 1
ATOM 685 O O . SER A 1 83 ? -14.654 -18.056 19.946 1.00 62.62 83 SER A O 1
ATOM 687 N N . THR A 1 84 ? -15.494 -18.324 21.988 1.00 56.97 84 THR A N 1
ATOM 688 C CA . THR A 1 84 ? -14.184 -18.237 22.651 1.00 56.97 84 THR A CA 1
ATOM 689 C C . THR A 1 84 ? -13.329 -19.441 22.248 1.00 56.97 84 THR A C 1
ATOM 691 O O . THR A 1 84 ? -13.644 -20.564 22.628 1.00 56.97 84 THR A O 1
ATOM 694 N N . GLY A 1 85 ? -12.281 -19.216 21.447 1.00 66.94 85 GLY A N 1
ATOM 695 C CA . GLY A 1 85 ? -11.459 -20.280 20.851 1.00 66.94 85 GLY A CA 1
ATOM 696 C C . GLY A 1 85 ? -11.791 -20.612 19.390 1.00 66.94 85 GLY A C 1
ATOM 697 O O . GLY A 1 85 ? -11.133 -21.471 18.811 1.00 66.94 85 GLY A O 1
ATOM 698 N N . SER A 1 86 ? -12.761 -19.933 18.762 1.00 67.88 86 SER A N 1
ATOM 699 C CA . SER A 1 86 ? -13.031 -20.116 17.332 1.00 67.88 86 SER A CA 1
ATOM 700 C C . SER A 1 86 ? -11.980 -19.424 16.469 1.00 67.88 86 SER A C 1
ATOM 702 O O . SER A 1 86 ? -11.605 -18.278 16.722 1.00 67.88 86 SER A O 1
ATOM 704 N N . CYS A 1 87 ? -11.573 -20.108 15.409 1.00 82.62 87 CYS A N 1
ATOM 705 C CA . CYS A 1 87 ? -10.770 -19.583 14.316 1.00 82.62 87 CYS A CA 1
ATOM 706 C C . CYS A 1 87 ? -11.418 -18.344 13.668 1.00 82.62 87 CYS A C 1
ATOM 708 O O . CYS A 1 87 ? -12.646 -18.231 13.608 1.00 82.62 87 CYS A O 1
ATOM 710 N N . TYR A 1 88 ? -10.595 -17.396 13.219 1.00 85.19 88 TYR A N 1
ATOM 711 C CA . TYR A 1 88 ? -11.051 -16.107 12.703 1.00 85.19 88 TYR A CA 1
ATOM 712 C C . TYR A 1 88 ? -10.192 -15.624 11.538 1.00 85.19 88 TYR A C 1
ATOM 714 O O . TYR A 1 88 ? -8.990 -15.876 11.482 1.00 85.19 88 TYR A O 1
ATOM 722 N N . ASP A 1 89 ? -10.810 -14.862 10.643 1.00 88.31 89 ASP A N 1
ATOM 723 C CA . ASP A 1 89 ? -10.109 -14.101 9.619 1.00 88.31 89 ASP A CA 1
ATOM 724 C C . ASP A 1 89 ? -9.512 -12.827 10.224 1.00 88.31 89 ASP A C 1
ATOM 726 O O . ASP A 1 89 ? -10.163 -12.136 11.014 1.00 88.31 89 ASP A O 1
ATOM 730 N N . LEU A 1 90 ? -8.284 -12.499 9.819 1.00 86.50 90 LEU A N 1
ATOM 731 C CA . LEU A 1 90 ? -7.559 -11.285 10.210 1.00 86.50 90 LEU A CA 1
ATOM 732 C C . LEU A 1 90 ? -7.889 -10.087 9.317 1.00 86.50 90 LEU A C 1
ATOM 734 O O . LEU A 1 90 ? -7.684 -8.932 9.703 1.00 86.50 90 LEU A O 1
ATOM 738 N N . ARG A 1 91 ? -8.352 -10.347 8.089 1.00 85.25 91 ARG A N 1
ATOM 739 C CA . ARG A 1 91 ? -8.631 -9.317 7.085 1.00 85.25 91 ARG A CA 1
ATOM 740 C C . ARG A 1 91 ? -10.116 -9.234 6.770 1.00 85.25 91 ARG A C 1
ATOM 742 O O . ARG A 1 91 ? -10.788 -10.231 6.551 1.00 85.25 91 ARG A O 1
ATOM 749 N N . HIS A 1 92 ? -10.596 -8.005 6.609 1.00 86.38 92 HIS A N 1
ATOM 750 C CA . HIS A 1 92 ? -11.985 -7.724 6.232 1.00 86.38 92 HIS A CA 1
ATOM 751 C C . HIS A 1 92 ? -12.365 -8.088 4.809 1.00 86.38 92 HIS A C 1
ATOM 753 O O . HIS A 1 92 ? -13.546 -8.191 4.491 1.00 86.38 92 HIS A O 1
ATOM 759 N N . ALA A 1 93 ? -11.371 -8.310 3.959 1.00 89.31 93 ALA A N 1
ATOM 760 C CA . ALA A 1 93 ? -11.598 -8.665 2.574 1.00 89.31 93 ALA A CA 1
ATOM 761 C C . ALA A 1 93 ? -11.751 -10.178 2.348 1.00 89.31 93 ALA A C 1
ATOM 763 O O . ALA A 1 93 ? -12.187 -10.547 1.264 1.00 89.31 93 ALA A O 1
ATOM 764 N N . CYS A 1 94 ? -11.466 -11.040 3.337 1.00 89.56 94 CYS A N 1
ATOM 765 C CA . CYS A 1 94 ? -11.490 -12.500 3.172 1.00 89.56 94 CYS A CA 1
ATOM 766 C C . CYS A 1 94 ? -12.823 -13.010 2.609 1.00 89.56 94 CYS A C 1
ATOM 768 O O . CYS A 1 94 ? -12.842 -13.669 1.573 1.00 89.56 94 CYS A O 1
ATOM 770 N N . LYS A 1 95 ? -13.945 -12.585 3.203 1.00 89.00 95 LYS A N 1
ATOM 771 C CA . LYS A 1 95 ? -15.287 -12.943 2.728 1.00 89.00 95 LYS A CA 1
ATOM 772 C C . LYS A 1 95 ? -15.527 -12.521 1.275 1.00 89.00 95 LYS A C 1
ATOM 774 O O . LYS A 1 95 ? -16.051 -13.301 0.489 1.00 89.00 95 LYS A O 1
ATOM 779 N N . ARG A 1 96 ? -15.128 -11.297 0.912 1.00 91.81 96 ARG A N 1
ATOM 780 C CA . ARG A 1 96 ? -15.295 -10.773 -0.452 1.00 91.81 96 ARG A CA 1
ATOM 781 C C . ARG A 1 96 ? -14.429 -11.538 -1.450 1.00 91.81 96 ARG A C 1
ATOM 783 O O . ARG A 1 96 ? -14.896 -11.857 -2.530 1.00 91.81 96 ARG A O 1
ATOM 790 N N . TRP A 1 97 ? -13.190 -11.846 -1.084 1.00 92.44 97 TRP A N 1
ATOM 791 C CA . TRP A 1 97 ? -12.257 -12.564 -1.946 1.00 92.44 97 TRP A CA 1
ATOM 792 C C . TRP A 1 97 ? -12.716 -13.982 -2.263 1.00 92.44 97 TRP A C 1
ATOM 794 O O . TRP A 1 97 ? -12.628 -14.389 -3.416 1.00 92.44 97 TRP A O 1
ATOM 804 N N . VAL A 1 98 ? -13.250 -14.703 -1.275 1.00 90.94 98 VAL A N 1
ATOM 805 C CA . VAL A 1 98 ? -13.806 -16.046 -1.499 1.00 90.94 98 VAL A CA 1
ATOM 806 C C . VAL A 1 98 ? -15.091 -15.982 -2.331 1.00 90.94 98 VAL A C 1
ATOM 808 O O . VAL A 1 98 ? -15.277 -16.810 -3.215 1.00 90.94 98 VAL A O 1
ATOM 811 N N . GLN A 1 99 ? -15.942 -14.970 -2.116 1.00 91.69 99 GLN A N 1
ATOM 812 C CA . GLN A 1 99 ? -17.145 -14.749 -2.933 1.00 91.69 99 GLN A CA 1
ATOM 813 C C . GLN A 1 99 ? -16.825 -14.417 -4.396 1.00 91.69 99 GLN A C 1
ATOM 815 O O . GLN A 1 99 ? -17.537 -14.850 -5.294 1.00 91.69 99 GLN A O 1
ATOM 820 N N . GLU A 1 100 ? -15.781 -13.624 -4.631 1.00 93.12 100 GLU A N 1
ATOM 821 C CA . GLU A 1 100 ? -15.375 -13.184 -5.968 1.00 93.12 100 GLU A CA 1
ATOM 822 C C . GLU A 1 100 ? -14.601 -14.278 -6.718 1.00 93.12 100 GLU A C 1
ATOM 824 O O . GLU A 1 100 ? -14.736 -14.419 -7.932 1.00 93.12 100 GLU A O 1
ATOM 829 N N . LYS A 1 101 ? -13.808 -15.081 -5.998 1.00 91.50 101 LYS A N 1
ATOM 830 C CA . LYS A 1 101 ? -13.051 -16.200 -6.558 1.00 91.50 101 LYS A CA 1
ATOM 831 C C . LYS A 1 101 ? -12.937 -17.339 -5.548 1.00 91.50 101 LYS A C 1
ATOM 833 O O . LYS A 1 101 ? -12.043 -17.348 -4.705 1.00 91.50 101 LYS A O 1
ATOM 838 N N . GLU A 1 102 ? -13.759 -18.367 -5.715 1.00 87.88 102 GLU A N 1
ATOM 839 C CA . GLU A 1 102 ? -13.765 -19.541 -4.831 1.00 87.88 102 GLU A CA 1
ATOM 840 C C . GLU A 1 102 ? -12.416 -20.291 -4.828 1.00 87.88 102 GLU A C 1
ATOM 842 O O . GLU A 1 102 ? -11.933 -20.740 -3.790 1.00 87.88 102 GLU A O 1
ATOM 847 N N . SER A 1 103 ? -11.716 -20.329 -5.968 1.00 91.62 103 SER A N 1
ATOM 848 C CA . SER A 1 103 ? -10.401 -20.979 -6.092 1.00 91.62 103 SER A CA 1
ATOM 849 C C . SER A 1 103 ? -9.238 -20.201 -5.458 1.00 91.62 103 SER A C 1
ATOM 851 O O . SER A 1 103 ? -8.081 -20.627 -5.551 1.00 91.62 103 SER A O 1
ATOM 853 N N . ILE A 1 104 ? -9.487 -19.061 -4.803 1.00 92.62 104 ILE A N 1
ATOM 854 C CA . ILE A 1 104 ? -8.419 -18.242 -4.217 1.00 92.62 104 ILE A CA 1
ATOM 855 C C . ILE A 1 104 ? -7.713 -18.934 -3.047 1.00 92.62 104 ILE A C 1
ATOM 857 O O . ILE A 1 104 ? -6.501 -18.779 -2.891 1.00 92.62 104 ILE A O 1
ATOM 861 N N . CYS A 1 105 ? -8.433 -19.774 -2.300 1.00 91.44 105 CYS A N 1
ATOM 862 C CA . CYS A 1 105 ? -7.867 -20.580 -1.218 1.00 91.44 105 CYS A CA 1
ATOM 863 C C . CYS A 1 105 ? -6.869 -21.633 -1.742 1.00 91.44 105 CYS A C 1
ATOM 865 O O . CYS A 1 105 ? -5.927 -21.991 -1.043 1.00 91.44 105 CYS A O 1
ATOM 867 N N . GLN A 1 106 ? -7.030 -22.087 -2.992 1.00 93.31 106 GLN A N 1
ATOM 868 C CA . GLN A 1 106 ? -6.116 -23.031 -3.650 1.00 93.31 106 GLN A CA 1
ATOM 869 C C . GLN A 1 106 ? -4.974 -22.316 -4.379 1.00 93.31 106 GLN A C 1
ATOM 871 O O . GLN A 1 106 ? -3.848 -22.802 -4.400 1.00 93.31 106 GLN A O 1
ATOM 876 N N . THR A 1 107 ? -5.261 -21.151 -4.971 1.00 94.00 107 THR A N 1
ATOM 877 C CA . THR A 1 107 ? -4.276 -20.375 -5.741 1.00 94.00 107 THR A CA 1
ATOM 878 C C . THR A 1 107 ? -3.243 -19.716 -4.823 1.00 94.00 107 THR A C 1
ATOM 880 O O . THR A 1 107 ? -2.075 -19.613 -5.186 1.00 94.00 107 THR A O 1
ATOM 883 N N . VAL A 1 108 ? -3.662 -19.254 -3.635 1.00 92.25 108 VAL A N 1
ATOM 884 C CA . VAL A 1 108 ? -2.799 -18.522 -2.691 1.00 92.25 108 VAL A CA 1
ATOM 885 C C . VAL A 1 108 ? -2.880 -19.132 -1.279 1.00 92.25 108 VAL A C 1
ATOM 887 O O . VAL A 1 108 ? -3.276 -18.460 -0.321 1.00 92.25 108 VAL A O 1
ATOM 890 N N . PRO A 1 109 ? -2.510 -20.416 -1.117 1.00 90.62 109 PRO A N 1
ATOM 891 C CA . PRO A 1 109 ? -2.854 -21.201 0.068 1.00 90.62 109 PRO A CA 1
ATOM 892 C C . PRO A 1 109 ? -2.150 -20.724 1.343 1.00 90.62 109 PRO A C 1
ATOM 894 O O . PRO A 1 109 ? -2.739 -20.760 2.418 1.00 90.62 109 PRO A O 1
ATOM 897 N N . ILE A 1 110 ? -0.909 -20.238 1.242 1.00 90.25 110 ILE A N 1
ATOM 898 C CA . ILE A 1 110 ? -0.132 -19.768 2.402 1.00 90.25 110 ILE A CA 1
ATOM 899 C C . ILE A 1 110 ? -0.771 -18.501 2.982 1.00 90.25 110 ILE A C 1
ATOM 901 O O . ILE A 1 110 ? -1.116 -18.448 4.159 1.00 90.25 110 ILE A O 1
ATOM 905 N N . PHE A 1 111 ? -1.009 -17.505 2.126 1.00 90.94 111 PHE A N 1
ATOM 906 C CA . PHE A 1 111 ? -1.619 -16.241 2.534 1.00 90.94 111 PHE A CA 1
ATOM 907 C C . PHE A 1 111 ? -3.029 -16.446 3.091 1.00 90.94 111 PHE A C 1
ATOM 909 O O . PHE A 1 111 ? -3.375 -15.888 4.133 1.00 90.94 111 PHE A O 1
ATOM 916 N N . MET A 1 112 ? -3.844 -17.258 2.413 1.00 91.62 112 MET A N 1
ATOM 917 C CA . MET A 1 112 ? -5.218 -17.497 2.843 1.00 91.62 112 MET A CA 1
ATOM 918 C C . MET A 1 112 ? -5.289 -18.293 4.146 1.00 91.62 112 MET A C 1
ATOM 920 O O . MET A 1 112 ? -6.136 -17.989 4.978 1.00 91.62 112 MET A O 1
ATOM 924 N N . ARG A 1 113 ? -4.360 -19.222 4.397 1.00 89.38 113 ARG A N 1
ATOM 925 C CA . ARG A 1 113 ? -4.266 -19.929 5.682 1.00 89.38 113 ARG A CA 1
ATOM 926 C C . ARG A 1 113 ? -3.936 -19.002 6.846 1.00 89.38 113 ARG A C 1
ATOM 928 O O . ARG A 1 113 ? -4.494 -19.168 7.921 1.00 89.38 113 ARG A O 1
ATOM 935 N N . GLU A 1 114 ? -3.049 -18.035 6.655 1.00 88.81 114 GLU A N 1
ATOM 936 C CA . GLU A 1 114 ? -2.646 -17.138 7.743 1.00 88.81 114 GLU A CA 1
ATOM 937 C C . GLU A 1 114 ? -3.645 -16.003 7.980 1.00 88.81 114 GLU A C 1
ATOM 939 O O . GLU A 1 114 ? -3.842 -15.568 9.111 1.00 88.81 114 GLU A O 1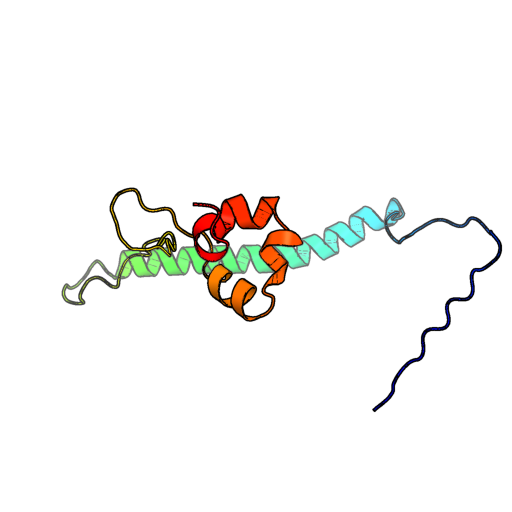
ATOM 944 N N . GLN A 1 115 ? -4.255 -15.487 6.911 1.00 89.81 115 GLN A N 1
ATOM 945 C CA . GLN A 1 115 ? -5.051 -14.259 6.967 1.00 89.81 115 GLN A CA 1
ATOM 946 C C . GLN A 1 115 ? -6.559 -14.508 6.912 1.00 89.81 115 GLN A C 1
ATOM 948 O O . GLN A 1 115 ? -7.320 -13.685 7.425 1.00 89.81 115 GLN A O 1
ATOM 953 N N . CYS A 1 116 ? -6.976 -15.606 6.282 1.00 91.00 116 CYS A N 1
ATOM 954 C CA . CYS A 1 116 ? -8.360 -15.922 5.938 1.00 91.00 116 CYS A CA 1
ATOM 955 C C . CYS A 1 116 ? -8.733 -17.369 6.313 1.00 91.00 116 CYS A C 1
ATOM 957 O O . CYS A 1 116 ? -9.472 -18.038 5.585 1.00 91.00 116 CYS A O 1
ATOM 959 N N . ALA A 1 117 ? -8.179 -17.870 7.424 1.00 88.88 117 ALA A N 1
ATOM 960 C CA . ALA A 1 117 ? -8.344 -19.253 7.858 1.00 88.88 117 ALA A CA 1
ATOM 961 C C . ALA A 1 117 ? -9.819 -19.662 7.982 1.00 88.88 117 ALA A C 1
ATOM 963 O O . ALA A 1 117 ? -10.178 -20.773 7.601 1.00 88.88 117 ALA A O 1
ATOM 964 N N . TYR A 1 118 ? -10.674 -18.755 8.460 1.00 89.25 118 TYR A N 1
ATOM 965 C CA . TYR A 1 118 ? -12.097 -19.010 8.652 1.00 89.25 118 TYR A CA 1
ATOM 966 C C . TYR A 1 118 ? -12.858 -19.011 7.324 1.00 89.25 118 TYR A C 1
ATOM 968 O O . TYR A 1 118 ? -13.591 -19.955 7.044 1.00 89.25 118 TYR A O 1
ATOM 976 N N . SER A 1 119 ? -12.639 -18.009 6.467 1.00 89.62 119 SER A N 1
ATOM 977 C CA . SER A 1 119 ? -13.292 -17.928 5.151 1.00 89.62 119 SER A CA 1
ATOM 978 C C . SER A 1 119 ? -12.914 -19.083 4.214 1.00 89.62 119 SER A C 1
ATOM 980 O O . SER A 1 119 ? -13.731 -19.474 3.386 1.00 89.62 119 SER A O 1
ATOM 982 N N . CYS A 1 120 ? -11.696 -19.621 4.330 1.00 89.50 120 CYS A N 1
ATOM 983 C CA . CYS A 1 120 ? -11.211 -20.737 3.511 1.00 89.50 120 CYS A CA 1
ATOM 984 C C . CYS A 1 120 ? -11.363 -22.124 4.167 1.00 89.50 120 CYS A C 1
ATOM 986 O O . CYS A 1 120 ? -10.966 -23.114 3.556 1.00 89.50 120 CYS A 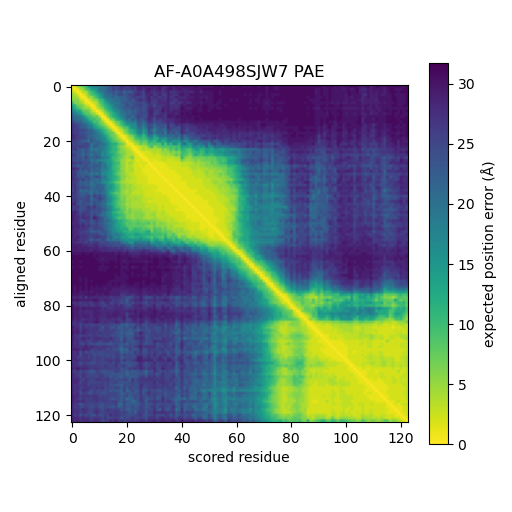O 1
ATOM 988 N N . GLY A 1 121 ? -11.908 -22.216 5.387 1.00 87.44 121 GLY A N 1
ATOM 989 C CA . GLY A 1 121 ? -12.112 -23.498 6.077 1.00 87.44 121 GLY A CA 1
ATOM 990 C C . GLY A 1 121 ? -10.814 -24.222 6.457 1.00 87.44 121 GLY A C 1
ATOM 991 O O . GLY A 1 121 ? -10.730 -25.439 6.358 1.00 87.44 121 GLY A O 1
ATOM 992 N N . HIS A 1 122 ? -9.774 -23.478 6.840 1.00 84.12 122 HIS A N 1
ATOM 993 C CA . HIS A 1 122 ? -8.513 -24.030 7.365 1.00 84.12 122 HIS A CA 1
ATOM 994 C C . HIS A 1 122 ? -8.521 -24.224 8.888 1.00 84.12 122 HIS A C 1
ATOM 996 O O . HIS A 1 122 ? -7.491 -24.545 9.483 1.00 84.12 122 HIS A O 1
ATOM 1002 N N . CYS A 1 123 ? -9.681 -23.995 9.486 1.00 76.62 123 CYS A N 1
ATOM 1003 C CA . CYS A 1 123 ? -10.057 -24.406 10.820 1.00 76.62 123 CYS A CA 1
ATOM 1004 C C . CYS A 1 123 ? -10.756 -25.775 10.696 1.00 76.62 123 CYS A C 1
ATOM 1006 O O . CYS A 1 123 ? -10.596 -26.578 11.628 1.00 76.62 123 CYS A O 1
#

Mean predicted aligned error: 19.11 Å

pLDDT: mean 75.21, std 17.97, range [34.88, 96.81]

Organism: Acanthocheilonema viteae (NCBI:txid6277)

Foldseek 3Di:
DDDDDDDDDDDDDDDDDDPPPDDDPVVPVVVVVVVVVVVVVVVVVVVVVVVVVVVVVVVVPPDDDDPPPDDPPPPQPFDFPPDDPTHTARDPCLQVVCVVPVCCCVVPVVCCCVHVCHSNVVD